Protein AF-A0AAR2J1I9-F1 (afdb_monomer)

Radius of gyration: 9.9 Å; Cα contacts (8 Å, |Δi|>4): 97; chains: 1; bounding box: 26×24×17 Å

Organism: Pygocentrus nattereri (NCBI:txid42514)

Secondary structure (DSSP, 8-state):
--B------SS--S----EEETTS-EESSHHHHHHHHHHHT--PPEEEES---

pLDDT: mean 91.06, std 7.99, range [57.34, 97.88]

Mean predicted aligned error: 3.66 Å

Sequence (53 aa):
LMYFVANCDKSCTREFDPVCGDDGNTYSTECVLCMENKNRNHHVKIMHKGRCG

Structure (mmCIF, N/CA/C/O backbone):
data_AF-A0AAR2J1I9-F1
#
_entry.id   AF-A0AAR2J1I9-F1
#
loop_
_atom_site.group_PDB
_atom_site.id
_atom_site.type_symbol
_atom_site.label_atom_id
_atom_site.label_alt_id
_atom_site.label_comp_id
_atom_site.label_asym_id
_atom_site.label_entity_id
_atom_site.label_seq_id
_atom_site.pdbx_PDB_ins_code
_atom_site.Cartn_x
_atom_site.Cartn_y
_atom_site.Cartn_z
_atom_site.occupancy
_atom_site.B_iso_or_equiv
_atom_site.auth_seq_id
_atom_site.auth_comp_id
_atom_site.auth_asym_id
_atom_site.auth_atom_id
_atom_site.pdbx_PDB_model_num
ATOM 1 N N . LEU A 1 1 ? -9.480 -13.620 -3.745 1.00 57.34 1 LEU A N 1
ATOM 2 C CA . LEU A 1 1 ? -8.108 -14.117 -3.997 1.00 57.34 1 LEU A CA 1
ATOM 3 C C . LEU A 1 1 ? -7.162 -13.100 -3.392 1.00 57.34 1 LEU A C 1
ATOM 5 O O . LEU A 1 1 ? -7.186 -11.963 -3.841 1.00 57.34 1 LEU A O 1
ATOM 9 N N . MET A 1 2 ? -6.417 -13.479 -2.354 1.00 75.44 2 MET A N 1
ATOM 10 C CA . MET A 1 2 ? -5.406 -12.597 -1.769 1.00 75.44 2 MET A CA 1
ATOM 11 C C . MET A 1 2 ? -4.154 -12.666 -2.645 1.00 75.44 2 MET A C 1
ATOM 13 O O . MET A 1 2 ? -3.709 -13.776 -2.945 1.00 75.44 2 MET A O 1
ATOM 17 N N . TYR A 1 3 ? -3.591 -11.537 -3.075 1.00 80.88 3 TYR A N 1
ATOM 18 C CA . TYR A 1 3 ? -2.359 -11.535 -3.875 1.00 80.88 3 TYR A CA 1
ATOM 19 C C . TYR A 1 3 ? -1.286 -10.640 -3.260 1.00 80.88 3 TYR A C 1
ATOM 21 O O . TYR A 1 3 ? -1.564 -9.638 -2.602 1.00 80.88 3 TYR A O 1
ATOM 29 N N . PHE A 1 4 ? -0.038 -11.073 -3.432 1.00 77.12 4 PHE A N 1
ATOM 30 C CA . PHE A 1 4 ? 1.152 -10.418 -2.908 1.00 77.12 4 PHE A CA 1
ATOM 31 C C . PHE A 1 4 ? 1.810 -9.591 -4.012 1.00 77.12 4 PHE A C 1
ATOM 33 O O . PHE A 1 4 ? 2.066 -10.104 -5.104 1.00 77.12 4 PHE A O 1
ATOM 40 N N . VAL A 1 5 ? 2.114 -8.327 -3.720 1.00 80.81 5 VAL A N 1
ATOM 41 C CA . VAL A 1 5 ? 2.849 -7.457 -4.642 1.00 80.81 5 VAL A CA 1
ATOM 42 C C . VAL A 1 5 ? 4.342 -7.711 -4.427 1.00 80.81 5 VAL A C 1
ATOM 44 O O . VAL A 1 5 ? 4.939 -7.207 -3.483 1.00 80.81 5 VAL A O 1
ATOM 47 N N . ALA A 1 6 ? 4.944 -8.555 -5.270 1.00 70.38 6 ALA A N 1
ATOM 48 C CA . ALA A 1 6 ? 6.354 -8.943 -5.135 1.00 70.38 6 ALA A CA 1
ATOM 49 C C . ALA A 1 6 ? 7.336 -7.910 -5.718 1.00 70.38 6 ALA A C 1
ATOM 51 O O . ALA A 1 6 ? 8.486 -7.829 -5.286 1.00 70.38 6 ALA A O 1
ATOM 52 N N . ASN A 1 7 ? 6.892 -7.107 -6.689 1.00 78.62 7 ASN A N 1
ATOM 53 C CA . ASN A 1 7 ? 7.702 -6.077 -7.332 1.00 78.62 7 ASN A CA 1
ATOM 54 C C . ASN A 1 7 ? 7.193 -4.690 -6.951 1.00 78.62 7 ASN A C 1
ATOM 56 O O . ASN A 1 7 ? 6.239 -4.192 -7.537 1.00 78.62 7 ASN A O 1
ATOM 60 N N . CYS A 1 8 ? 7.851 -4.064 -5.975 1.00 83.25 8 CYS A N 1
ATOM 61 C CA . CYS A 1 8 ? 7.633 -2.643 -5.708 1.00 83.25 8 CYS A CA 1
ATOM 62 C C . CYS A 1 8 ? 8.576 -1.825 -6.574 1.00 83.25 8 CYS A C 1
ATOM 64 O O . CYS A 1 8 ? 9.800 -1.959 -6.425 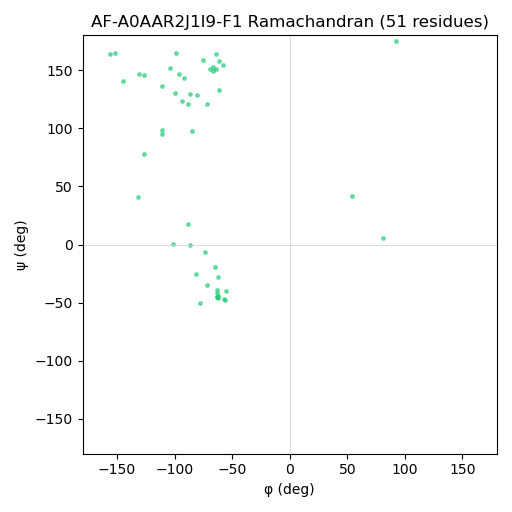1.00 83.25 8 CYS A O 1
ATOM 66 N N . ASP A 1 9 ? 8.004 -0.964 -7.407 1.00 81.69 9 ASP A N 1
ATOM 67 C CA . ASP A 1 9 ? 8.736 0.096 -8.083 1.00 81.69 9 ASP A CA 1
ATOM 68 C C . ASP A 1 9 ? 9.417 1.019 -7.066 1.00 81.69 9 ASP A C 1
ATOM 70 O O . ASP A 1 9 ? 8.985 1.150 -5.922 1.00 81.69 9 ASP A O 1
ATOM 74 N N . LYS A 1 10 ? 10.502 1.685 -7.479 1.00 81.00 10 LYS A N 1
ATOM 75 C CA . LYS A 1 10 ? 11.217 2.647 -6.614 1.00 81.00 10 LYS A CA 1
ATOM 76 C C . LYS A 1 10 ? 10.366 3.869 -6.253 1.00 81.00 10 LYS A C 1
ATOM 78 O O . LYS A 1 10 ? 10.693 4.589 -5.314 1.00 81.00 10 LYS A O 1
ATOM 83 N N . SER A 1 11 ? 9.312 4.122 -7.019 1.00 86.31 11 SER A N 1
ATOM 84 C CA . SER A 1 11 ? 8.405 5.249 -6.857 1.00 86.31 11 SER A CA 1
ATOM 85 C C . SER A 1 11 ? 6.988 4.827 -7.210 1.00 86.31 11 SER A C 1
ATOM 87 O O . SER A 1 11 ? 6.788 4.152 -8.216 1.00 86.31 11 SER A O 1
ATOM 89 N N . CYS A 1 12 ? 6.017 5.305 -6.442 1.00 89.25 12 CYS A N 1
ATOM 90 C CA . CYS A 1 12 ? 4.604 5.151 -6.758 1.00 89.25 12 CYS A CA 1
ATOM 91 C C . CYS A 1 12 ? 4.073 6.394 -7.473 1.00 89.25 12 CYS A C 1
ATOM 93 O O . CYS A 1 12 ? 4.491 7.519 -7.182 1.00 89.25 12 CYS A O 1
ATOM 95 N N . THR A 1 13 ? 3.122 6.197 -8.384 1.00 90.06 13 THR A N 1
ATOM 96 C CA . THR A 1 13 ? 2.312 7.297 -8.916 1.00 90.06 13 THR A CA 1
ATOM 97 C C . THR A 1 13 ? 1.461 7.908 -7.797 1.00 90.06 13 THR A C 1
ATOM 99 O O . THR A 1 13 ? 1.279 7.322 -6.728 1.00 90.06 13 THR A O 1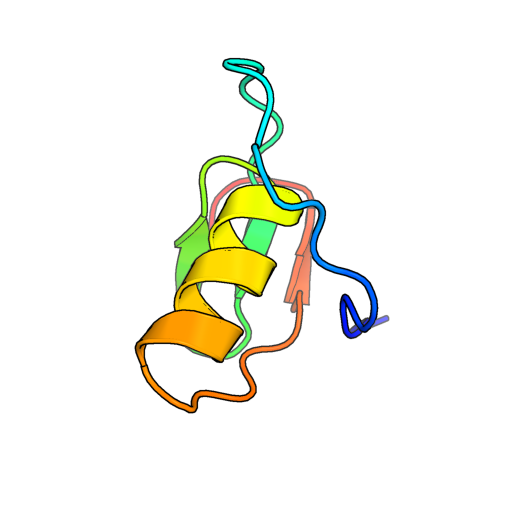
ATOM 102 N N . ARG A 1 14 ? 0.927 9.111 -8.036 1.00 90.25 14 ARG A N 1
ATOM 103 C CA . ARG A 1 14 ? -0.036 9.765 -7.129 1.00 90.25 14 ARG A CA 1
ATOM 104 C C . ARG A 1 14 ? -1.490 9.388 -7.431 1.00 90.25 14 ARG A C 1
ATOM 106 O O . ARG A 1 14 ? -2.401 10.112 -7.042 1.00 90.25 14 ARG A O 1
ATOM 113 N N . GLU A 1 15 ? -1.698 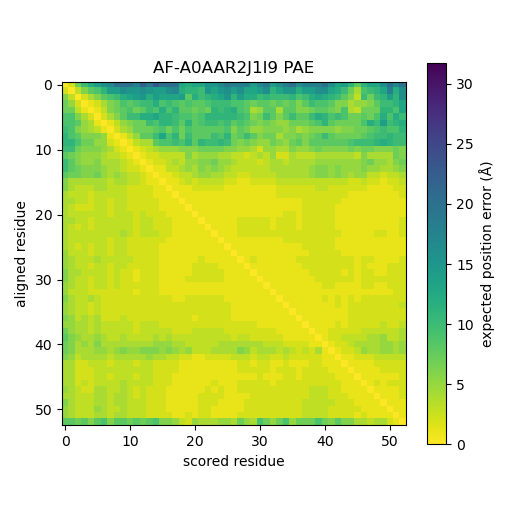8.304 -8.168 1.00 93.81 15 GLU A N 1
ATOM 114 C CA . GLU A 1 15 ? -3.030 7.768 -8.408 1.00 93.81 15 GLU A CA 1
ATOM 115 C C . GLU A 1 15 ? -3.654 7.293 -7.093 1.00 93.81 15 GLU A C 1
ATOM 117 O O . GLU A 1 15 ? -2.952 6.904 -6.159 1.00 93.81 15 GLU A O 1
ATOM 122 N N . PHE A 1 16 ? -4.980 7.346 -7.023 1.00 95.38 16 PHE A N 1
ATOM 123 C CA . PHE A 1 16 ? -5.735 6.789 -5.916 1.00 95.38 16 PHE A CA 1
ATOM 124 C C . PHE A 1 16 ? -6.519 5.564 -6.405 1.00 95.38 16 PHE A C 1
ATOM 126 O O . PHE A 1 16 ? -7.621 5.707 -6.928 1.00 95.38 16 PHE A O 1
ATOM 133 N N . ASP A 1 17 ? -5.933 4.378 -6.220 1.00 95.81 17 ASP A N 1
ATOM 134 C CA . ASP A 1 17 ? -6.534 3.059 -6.487 1.00 95.81 17 ASP A CA 1
ATOM 135 C C . ASP A 1 17 ? -6.408 2.200 -5.218 1.00 95.81 17 ASP A C 1
ATOM 137 O O . ASP A 1 17 ? -5.471 1.404 -5.086 1.00 95.81 17 ASP A O 1
ATOM 141 N N . PRO A 1 18 ? -7.271 2.428 -4.213 1.00 97.19 18 PRO A N 1
ATOM 142 C CA . PRO A 1 18 ? -7.060 1.877 -2.888 1.00 97.19 18 PRO A CA 1
ATOM 143 C C . PRO A 1 18 ? -7.167 0.353 -2.869 1.00 97.19 18 PRO A C 1
ATOM 145 O O . PRO A 1 18 ? -7.959 -0.247 -3.597 1.00 97.19 18 PRO A O 1
ATOM 148 N N . VAL A 1 19 ? -6.417 -0.263 -1.959 1.00 96.38 19 VAL A N 1
ATOM 149 C CA . VAL A 1 19 ? -6.495 -1.694 -1.653 1.00 96.38 19 VAL A CA 1
ATOM 150 C C . VAL A 1 19 ? -6.593 -1.919 -0.152 1.00 96.38 19 VAL A C 1
ATOM 152 O O . VAL A 1 19 ? -6.011 -1.171 0.637 1.00 96.38 19 VAL A O 1
ATOM 155 N N . CYS A 1 20 ? -7.318 -2.963 0.236 1.00 97.50 20 CYS A N 1
ATOM 156 C CA . CYS A 1 20 ? -7.405 -3.400 1.617 1.00 97.50 20 CYS A CA 1
ATOM 157 C C . CYS A 1 20 ? -6.360 -4.486 1.869 1.00 97.50 20 CYS A C 1
ATOM 159 O O . CYS A 1 20 ? -6.335 -5.494 1.155 1.00 97.50 20 CYS A O 1
ATOM 161 N N . GLY A 1 21 ? -5.493 -4.270 2.856 1.00 96.12 21 GLY A N 1
ATOM 162 C CA . GLY A 1 21 ? -4.536 -5.259 3.337 1.00 96.12 21 GLY A CA 1
ATOM 163 C C . GLY A 1 21 ? -5.199 -6.336 4.196 1.00 96.12 21 GLY A C 1
ATOM 164 O O . GLY A 1 21 ? -6.275 -6.139 4.759 1.00 96.12 21 GLY A O 1
ATOM 165 N N . ASP A 1 22 ? -4.547 -7.488 4.317 1.00 96.38 22 ASP A N 1
ATOM 166 C CA . ASP A 1 22 ? -4.941 -8.562 5.236 1.00 96.38 22 ASP A CA 1
ATOM 167 C C . ASP A 1 22 ? -4.643 -8.253 6.711 1.00 96.38 22 ASP A C 1
ATOM 169 O O . ASP A 1 22 ? -5.080 -8.980 7.602 1.00 96.38 22 ASP A O 1
ATOM 173 N N . ASP A 1 23 ? -3.967 -7.135 6.962 1.00 95.94 23 ASP A N 1
ATOM 174 C CA . ASP A 1 23 ? -3.804 -6.495 8.264 1.00 95.94 23 ASP A CA 1
ATOM 175 C C . ASP A 1 23 ? -4.953 -5.526 8.611 1.00 95.94 23 ASP A C 1
ATOM 177 O O . ASP A 1 23 ? -4.949 -4.918 9.681 1.00 95.94 23 ASP A O 1
ATOM 181 N N . GLY A 1 24 ? -5.936 -5.376 7.716 1.00 96.62 24 GLY A N 1
ATOM 182 C CA . GLY A 1 24 ? -7.091 -4.498 7.890 1.00 96.62 24 GLY A CA 1
ATOM 183 C C . GLY A 1 24 ? -6.828 -3.022 7.577 1.00 96.62 24 GLY A C 1
ATOM 184 O O . GLY A 1 24 ? -7.725 -2.202 7.773 1.00 96.62 24 GLY A O 1
ATOM 185 N N . ASN A 1 25 ? -5.642 -2.660 7.074 1.00 97.44 25 ASN A N 1
ATOM 186 C CA . ASN A 1 25 ? -5.325 -1.283 6.705 1.00 97.44 25 ASN A CA 1
ATOM 187 C C . ASN A 1 25 ? -5.632 -0.992 5.232 1.00 97.44 25 ASN A C 1
ATOM 189 O O . ASN A 1 25 ? -5.417 -1.812 4.340 1.00 97.44 25 ASN A O 1
ATOM 193 N N . THR A 1 26 ? -6.107 0.227 4.961 1.00 97.88 26 THR A N 1
ATOM 194 C CA . THR A 1 26 ? -6.262 0.721 3.587 1.00 97.88 26 THR A CA 1
ATOM 195 C C . THR A 1 26 ? -4.967 1.354 3.107 1.00 97.88 26 THR A C 1
ATOM 197 O O . THR A 1 26 ? -4.452 2.279 3.734 1.00 97.88 26 THR A O 1
ATOM 200 N N . TYR A 1 27 ? -4.508 0.936 1.934 1.00 95.88 27 TYR A N 1
ATOM 201 C CA . TYR A 1 27 ? -3.365 1.522 1.247 1.00 95.88 27 TYR A CA 1
ATOM 202 C C . TYR A 1 27 ? -3.839 2.259 0.002 1.00 95.88 27 TYR A C 1
ATOM 204 O O . TYR A 1 27 ? -4.677 1.748 -0.735 1.00 95.88 27 TYR A O 1
ATOM 212 N N . SER A 1 28 ? -3.308 3.460 -0.245 1.00 96.69 28 SER A N 1
ATOM 213 C CA . SER A 1 28 ? -3.766 4.330 -1.340 1.00 96.69 28 SER A CA 1
ATOM 214 C C . SER A 1 28 ? -3.578 3.727 -2.733 1.00 96.69 28 SER A C 1
ATOM 216 O O . SER A 1 28 ? -4.328 4.079 -3.639 1.00 96.69 28 SER A O 1
ATOM 218 N N . THR A 1 29 ? -2.580 2.852 -2.889 1.00 94.56 29 THR A N 1
ATOM 219 C CA . THR A 1 29 ? -2.332 2.025 -4.077 1.00 94.56 29 THR A CA 1
ATOM 220 C C . THR A 1 29 ? -1.624 0.731 -3.685 1.00 94.56 29 THR A C 1
ATOM 222 O O . THR A 1 29 ? -1.022 0.630 -2.610 1.00 94.56 29 THR A O 1
ATOM 225 N N . GLU A 1 30 ? -1.613 -0.242 -4.595 1.00 94.56 30 GLU A N 1
ATOM 226 C CA . GLU A 1 30 ? -0.793 -1.456 -4.473 1.00 94.56 30 GLU A CA 1
ATOM 227 C C . GLU A 1 30 ? 0.697 -1.152 -4.285 1.00 94.56 30 GLU A C 1
ATOM 229 O O . GLU A 1 30 ? 1.372 -1.791 -3.478 1.00 94.56 30 GLU A O 1
ATOM 234 N N . CYS A 1 31 ? 1.210 -0.150 -5.004 1.00 94.69 31 CYS A N 1
ATOM 235 C CA . CYS A 1 31 ? 2.603 0.264 -4.894 1.00 94.69 31 CYS A CA 1
ATOM 236 C C . CYS A 1 31 ? 2.921 0.783 -3.486 1.00 94.69 31 CYS A C 1
ATOM 238 O O . CYS A 1 31 ? 3.961 0.437 -2.927 1.00 94.69 31 CYS A O 1
ATOM 240 N N . VAL A 1 32 ? 2.013 1.564 -2.887 1.00 94.62 32 VAL A N 1
ATOM 241 C CA . VAL A 1 32 ? 2.182 2.082 -1.520 1.00 94.62 32 VAL A CA 1
ATOM 242 C C . VAL A 1 32 ? 2.227 0.940 -0.506 1.00 94.62 32 VAL A C 1
ATOM 244 O O . VAL A 1 32 ? 3.127 0.929 0.329 1.00 94.62 32 VAL A O 1
ATOM 247 N N . LEU A 1 33 ? 1.330 -0.048 -0.611 1.00 95.31 33 LEU A N 1
ATOM 248 C CA . LEU A 1 33 ? 1.370 -1.256 0.228 1.00 95.31 33 LEU A CA 1
ATOM 249 C C . LEU A 1 33 ? 2.712 -1.980 0.090 1.00 95.31 33 LEU A C 1
ATOM 25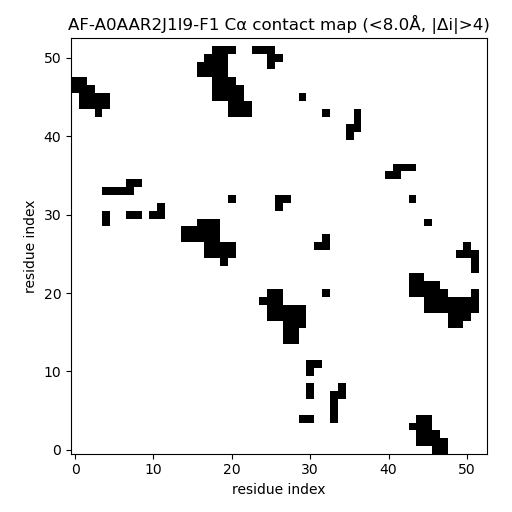1 O O . LEU A 1 33 ? 3.350 -2.336 1.078 1.00 95.31 33 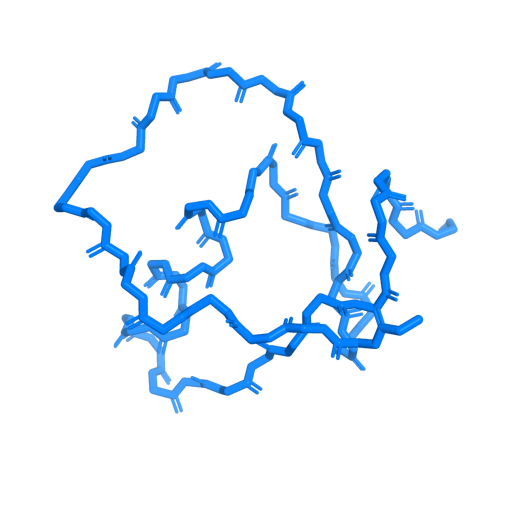LEU A O 1
ATOM 255 N N . CYS A 1 34 ? 3.171 -2.159 -1.145 1.00 94.50 34 CYS A N 1
ATOM 256 C CA . CYS A 1 34 ? 4.427 -2.834 -1.435 1.00 94.50 34 CYS A CA 1
ATOM 257 C C . CYS A 1 34 ? 5.638 -2.093 -0.834 1.00 94.50 34 CYS A C 1
ATOM 259 O O . CYS A 1 34 ? 6.497 -2.699 -0.190 1.00 94.50 34 CYS A O 1
ATOM 261 N N . MET A 1 35 ? 5.701 -0.771 -1.008 1.00 93.69 35 MET A N 1
ATOM 262 C CA . MET A 1 35 ? 6.753 0.066 -0.429 1.00 93.69 35 MET A CA 1
ATOM 263 C C . MET A 1 35 ? 6.722 0.034 1.098 1.00 93.69 35 MET A C 1
ATOM 265 O O . MET A 1 35 ? 7.777 -0.050 1.720 1.00 93.69 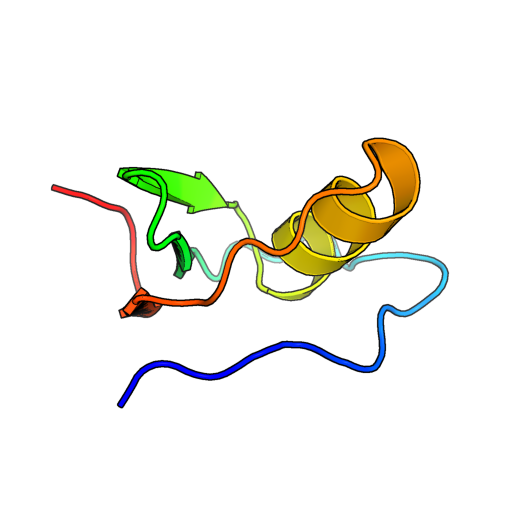35 MET A O 1
ATOM 269 N N . GLU A 1 36 ? 5.535 0.036 1.702 1.00 93.94 36 GLU A N 1
ATOM 270 C CA . GLU A 1 36 ? 5.390 -0.106 3.149 1.00 93.94 36 GLU A CA 1
ATOM 271 C C . GLU A 1 36 ? 5.927 -1.458 3.635 1.00 93.94 36 GLU A C 1
ATOM 273 O O . GLU A 1 36 ? 6.711 -1.504 4.584 1.00 93.94 36 GLU A O 1
ATOM 278 N N . ASN A 1 37 ? 5.597 -2.546 2.931 1.00 93.88 37 ASN A N 1
ATOM 279 C CA . ASN A 1 37 ? 6.150 -3.872 3.202 1.00 93.88 37 ASN A CA 1
ATOM 280 C C . ASN A 1 37 ? 7.684 -3.875 3.157 1.00 93.88 37 ASN A C 1
ATOM 282 O O . ASN A 1 37 ? 8.319 -4.351 4.097 1.00 93.88 37 ASN A O 1
ATOM 286 N N . LYS A 1 38 ? 8.292 -3.285 2.118 1.00 91.94 38 LYS A N 1
ATOM 287 C CA . LYS A 1 38 ? 9.757 -3.168 2.009 1.00 91.94 38 LYS A CA 1
ATOM 288 C C . LYS A 1 38 ? 10.367 -2.323 3.128 1.00 91.94 38 LYS A C 1
ATOM 290 O O . LYS A 1 38 ? 11.371 -2.722 3.709 1.00 91.94 38 LYS A O 1
ATOM 295 N N . ASN A 1 39 ? 9.773 -1.170 3.431 1.00 92.81 39 ASN A N 1
ATOM 296 C CA . ASN A 1 39 ? 10.320 -0.211 4.393 1.00 92.81 39 ASN A CA 1
ATOM 297 C C . ASN A 1 39 ? 10.208 -0.703 5.838 1.00 92.81 39 ASN A C 1
ATOM 299 O O . ASN A 1 39 ? 11.082 -0.418 6.654 1.00 92.81 39 ASN A O 1
ATOM 303 N N . ARG A 1 40 ? 9.132 -1.428 6.158 1.00 93.19 40 ARG A N 1
ATOM 304 C CA . ARG A 1 40 ? 8.843 -1.914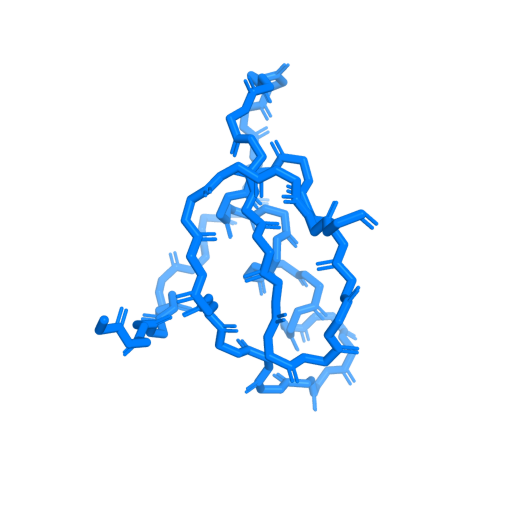 7.514 1.00 93.19 40 ARG A CA 1
ATOM 305 C C . ARG A 1 40 ? 9.184 -3.386 7.720 1.00 93.19 40 ARG A C 1
ATOM 307 O O . ARG A 1 40 ? 8.985 -3.897 8.816 1.00 93.19 40 ARG A O 1
ATOM 314 N N . ASN A 1 41 ? 9.699 -4.065 6.693 1.00 90.31 41 ASN A N 1
ATOM 315 C CA . ASN A 1 41 ? 9.911 -5.514 6.687 1.00 90.31 41 ASN A CA 1
ATOM 316 C C . ASN A 1 41 ? 8.619 -6.293 7.025 1.00 90.31 41 ASN A C 1
ATOM 318 O O . ASN A 1 41 ? 8.621 -7.247 7.806 1.00 90.31 41 ASN A O 1
ATOM 322 N N . HIS A 1 42 ? 7.496 -5.838 6.464 1.00 91.81 42 HIS A N 1
ATOM 323 C CA . HIS A 1 42 ?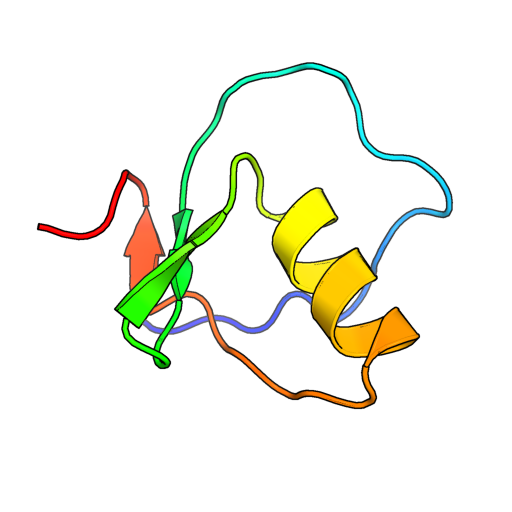 6.182 -6.468 6.585 1.00 91.81 42 HIS A CA 1
ATOM 324 C C . HIS A 1 42 ? 5.866 -7.322 5.349 1.00 91.81 42 HIS A C 1
ATOM 326 O O . HIS A 1 42 ? 6.493 -7.196 4.298 1.00 91.81 42 HIS A O 1
ATOM 332 N N . HIS A 1 43 ? 4.859 -8.187 5.477 1.00 92.88 43 HIS A N 1
ATOM 333 C CA . HIS A 1 43 ? 4.403 -9.081 4.409 1.00 92.88 43 HIS A CA 1
ATOM 334 C C . HIS A 1 43 ? 2.880 -9.032 4.245 1.00 92.88 43 HIS A C 1
ATOM 336 O O . HIS A 1 43 ? 2.242 -10.069 4.064 1.00 92.88 43 HIS A O 1
ATOM 342 N N . VAL A 1 44 ? 2.304 -7.829 4.329 1.00 94.69 44 VAL A N 1
ATOM 343 C CA . VAL A 1 44 ? 0.865 -7.607 4.134 1.00 94.69 44 VAL A CA 1
ATOM 344 C C . VAL A 1 44 ? 0.488 -8.022 2.715 1.00 94.69 44 VAL A C 1
ATOM 346 O O . VAL A 1 44 ? 1.173 -7.666 1.750 1.00 94.69 44 VAL A O 1
ATOM 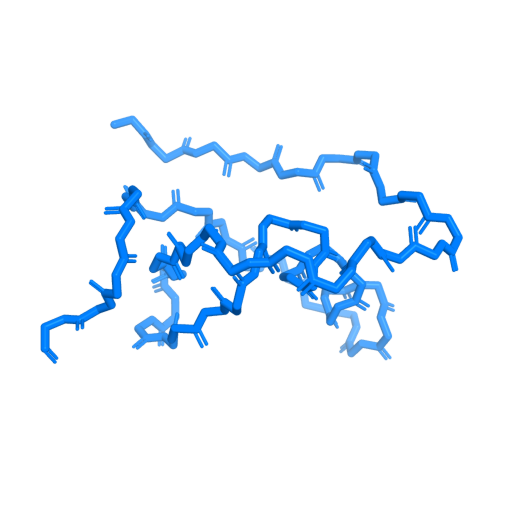349 N N . LYS A 1 45 ? -0.587 -8.793 2.572 1.00 95.38 45 LYS A N 1
ATOM 350 C CA . LYS A 1 45 ? -1.152 -9.185 1.275 1.00 95.38 45 LYS A CA 1
ATOM 351 C C . LYS A 1 45 ? -2.399 -8.366 1.006 1.00 95.38 45 LYS A C 1
ATOM 353 O O . LYS A 1 45 ? -3.107 -7.975 1.926 1.00 95.38 45 LYS A O 1
ATOM 358 N N . ILE A 1 46 ? -2.711 -8.145 -0.265 1.00 95.44 46 ILE A N 1
ATOM 359 C CA . ILE A 1 46 ? -3.975 -7.506 -0.626 1.00 95.44 46 ILE A CA 1
ATOM 360 C C . ILE A 1 46 ? -5.095 -8.511 -0.376 1.00 95.44 46 ILE A C 1
ATOM 362 O O . ILE A 1 46 ? -5.094 -9.591 -0.966 1.00 95.44 46 ILE A O 1
ATOM 366 N N . MET A 1 47 ? -6.050 -8.153 0.480 1.00 95.81 47 MET A N 1
ATOM 367 C CA . MET A 1 47 ? -7.269 -8.915 0.730 1.00 95.81 47 MET A CA 1
ATOM 368 C C . MET A 1 47 ? -8.290 -8.699 -0.392 1.00 95.81 47 MET A C 1
ATOM 370 O O . MET A 1 47 ? -8.799 -9.667 -0.962 1.00 95.81 47 MET A O 1
ATOM 374 N N . HIS A 1 48 ? -8.563 -7.436 -0.736 1.00 95.06 48 HIS A N 1
ATOM 375 C CA . HIS A 1 48 ? -9.406 -7.048 -1.868 1.00 95.06 48 HIS A CA 1
ATOM 376 C C . HIS A 1 48 ? -9.078 -5.636 -2.378 1.00 95.06 48 HIS A C 1
ATOM 378 O O . HIS A 1 48 ? -8.437 -4.838 -1.693 1.00 95.06 48 HIS A O 1
ATOM 384 N N . LYS A 1 49 ? -9.546 -5.325 -3.592 1.00 95.38 49 LYS A N 1
ATOM 385 C CA . LYS A 1 49 ? -9.543 -3.965 -4.151 1.00 95.38 49 LYS A CA 1
ATOM 386 C C . LYS A 1 49 ? -10.535 -3.068 -3.405 1.00 95.38 49 LYS A C 1
ATOM 388 O O . LYS A 1 49 ? -11.562 -3.547 -2.925 1.00 95.38 49 LYS A O 1
ATOM 393 N N . GLY A 1 50 ? -10.255 -1.772 -3.357 1.00 96.25 50 GLY A N 1
ATOM 394 C CA . GLY A 1 50 ? -11.025 -0.792 -2.597 1.00 96.25 50 GLY A CA 1
ATOM 395 C C . GLY A 1 50 ? -10.481 -0.573 -1.186 1.00 96.25 50 GLY A C 1
ATOM 396 O O . GLY A 1 50 ? -9.548 -1.237 -0.742 1.00 96.25 50 GLY A O 1
ATOM 397 N N . ARG A 1 51 ? -11.080 0.384 -0.473 1.00 97.75 51 ARG A N 1
ATOM 398 C CA . ARG A 1 51 ? -10.782 0.616 0.946 1.00 97.75 51 ARG A CA 1
ATOM 399 C C . ARG A 1 51 ? -11.247 -0.574 1.786 1.00 97.75 51 ARG A C 1
ATOM 401 O O . ARG A 1 51 ? -12.204 -1.247 1.408 1.00 97.75 51 ARG A O 1
ATOM 408 N N . CYS A 1 52 ? -10.604 -0.793 2.927 1.00 96.88 52 CYS A N 1
ATOM 409 C CA . CYS A 1 52 ? -11.193 -1.609 3.985 1.00 96.88 52 CYS A CA 1
ATOM 410 C C . CYS A 1 52 ? -12.501 -0.965 4.477 1.00 96.88 52 CYS A C 1
ATOM 412 O O . CYS A 1 52 ? -12.714 0.229 4.250 1.00 96.88 52 CYS A O 1
ATOM 414 N N . GLY A 1 53 ? -13.361 -1.786 5.089 1.00 89.38 53 GLY A N 1
ATOM 415 C CA . GLY A 1 53 ? -14.698 -1.403 5.564 1.00 89.38 53 GLY A CA 1
ATOM 416 C C . GLY A 1 53 ? -14.730 -0.128 6.393 1.00 89.38 53 GLY A C 1
ATOM 417 O O . GLY A 1 53 ? -13.869 0.008 7.290 1.00 89.38 53 GLY A O 1
#

Foldseek 3Di:
DWAFDPDQDPDDDPAQWWFAWPVRAIDRDNNRVNVCCVVVVHGTIGPGTDHRD

Solvent-accessible surface area (backbone atoms only — not comparable to full-atom values): 3150 Å² total; per-residue (Å²): 122,71,49,71,69,85,79,52,66,99,67,67,76,92,65,83,55,34,24,11,31,69,80,66,45,62,26,55,22,65,48,52,46,26,45,47,20,66,75,68,74,48,83,70,30,36,46,46,82,37,65,46,135

Nearest PDB structures (foldseek):
  1cgi-assembly1_I  TM=9.490E-01  e=1.219E-04  Homo sapiens
  1cgj-assembly1_I  TM=9.192E-01  e=1.010E-04  Homo sapiens
  7qe8-assembly1_D  TM=8.971E-01  e=1.219E-04  Homo sapiens
  6kbr-assembly1_C  TM=8.904E-01  e=1.469E-04  Homo sapiens
  7qe8-assembly2_C  TM=8.539E-01  e=2.137E-04  Homo sapiens

InterPro domains:
  IPR001239 Proteinase inhibitor I1, Kazal-type, metazoa [PR00290] (12-22)
  IPR001239 Proteinase inhibitor I1, Kazal-type, metazoa [PR00290] (23-34)
  IPR002350 Kazal domain [PF00050] (10-52)
  IPR002350 Kazal domain [PS00282] (12-34)
  IPR002350 Kazal domain [PS51465] (2-53)
  IPR002350 Kazal domain [SM00280] (7-52)
  IPR036058 Kazal domain superfamily [SSF100895] (5-52)